Protein AF-A0A7N6C137-F1 (afdb_monomer_lite)

Secondary structure (DSSP, 8-state):
--HHHHHHHTS---HHHHHHHHT--HHHHHHHHHHHHHHS--SPPPPPPPPPSS-HHHHHHHHHHHHTT--TTS-GGGSSSPPPHHHHHHHHHHTT-PPPPPPPPPP--TTTHHHHHHHHHTTS-SS-------------------------

Foldseek 3Di:
DCVLVCCCPVVVDDPVCVCVVVVDDPVVSVVQVVCCVVVVDSDDDDDDDDDDPDDPVNLVVLQVCVVVVNPLPPPQVPDPDRDDPVRSQVSCVVVVNDDDDPDPDPDDDVVCPVVVVCVVVVPPPDDDDDDDDDDDDDDDDDDDDDDDDDDD

Sequence (152 aa):
MSEIKLLYQAKRLSQHQIMAGLNVSKWELHGTLNRIVETGSVLFEARSCRLKMTTASDDKYVGLCSLREEQLHHRYRKHNSPISKSTARVKLSSSGLRGRVPASKPLLRKENKCQWAQKRLGSQSSSSSHPKNNSPPGLPTSDSSEFFVLLF

pLDDT: mean 71.25, std 19.79, range [28.34, 94.38]

Radius of gyration: 31.14 Å; chains: 1; bounding box: 61×45×74 Å

Structure (mmCIF, N/CA/C/O backbone):
data_AF-A0A7N6C137-F1
#
_entry.id   AF-A0A7N6C137-F1
#
loop_
_atom_site.group_PDB
_atom_site.id
_atom_site.type_symbol
_atom_site.label_atom_id
_atom_site.label_alt_id
_atom_site.label_comp_id
_atom_site.label_asym_id
_atom_site.label_entity_id
_atom_site.label_seq_id
_atom_site.pdbx_PDB_ins_code
_atom_site.Cartn_x
_atom_site.Cartn_y
_atom_site.Cartn_z
_atom_site.occupancy
_atom_site.B_iso_or_equiv
_atom_site.auth_seq_id
_atom_site.auth_comp_id
_atom_site.auth_asym_id
_atom_site.auth_atom_id
_atom_site.pdbx_PDB_model_num
ATOM 1 N N . MET A 1 1 ? -15.056 -0.077 9.394 1.00 58.53 1 MET A N 1
ATOM 2 C CA . MET A 1 1 ? -14.868 0.090 10.855 1.00 58.53 1 MET A CA 1
ATOM 3 C C . MET A 1 1 ? -15.664 1.273 11.438 1.00 58.53 1 MET A C 1
ATOM 5 O O . MET A 1 1 ? -15.369 1.695 12.542 1.00 58.53 1 MET A O 1
ATOM 9 N N . SER A 1 2 ? -16.713 1.785 10.773 1.00 69.88 2 SER A N 1
ATOM 10 C CA . SER A 1 2 ? -17.539 2.908 11.277 1.00 69.88 2 SER A CA 1
ATOM 11 C C . SER A 1 2 ? -18.697 2.483 12.198 1.00 69.88 2 SER A C 1
ATOM 13 O O . SER A 1 2 ? -19.403 3.330 12.741 1.00 69.88 2 SER A O 1
ATOM 15 N N . GLU A 1 3 ? -18.897 1.178 12.389 1.00 83.62 3 GLU A N 1
ATOM 16 C CA . GLU A 1 3 ? -20.075 0.620 13.064 1.00 83.62 3 GLU A CA 1
ATOM 17 C C . GLU A 1 3 ? -20.032 0.755 14.587 1.00 83.62 3 GLU A C 1
ATOM 19 O O . GLU A 1 3 ? -21.063 1.046 15.183 1.00 83.62 3 GLU A O 1
ATOM 24 N N . ILE A 1 4 ? -18.860 0.642 15.225 1.00 86.69 4 ILE A N 1
ATOM 25 C CA . ILE A 1 4 ? -18.735 0.782 16.690 1.00 86.69 4 ILE A CA 1
ATOM 26 C C . ILE A 1 4 ? -19.196 2.176 17.143 1.00 86.69 4 ILE A C 1
ATOM 28 O O . ILE A 1 4 ? -19.969 2.297 18.094 1.00 86.69 4 ILE A O 1
ATOM 32 N N . LYS A 1 5 ? -18.790 3.234 16.421 1.00 84.88 5 LYS A N 1
ATOM 33 C CA . LYS A 1 5 ? -19.214 4.616 16.706 1.00 84.88 5 LYS A CA 1
ATOM 34 C C . LYS A 1 5 ? -20.728 4.775 16.560 1.00 84.88 5 LYS A C 1
ATOM 36 O O . LYS A 1 5 ? -21.367 5.360 17.432 1.00 84.88 5 LYS A O 1
ATOM 41 N N . LEU A 1 6 ? -21.295 4.230 15.482 1.00 86.19 6 LEU A N 1
ATOM 42 C CA . LEU A 1 6 ? -22.731 4.275 15.209 1.00 86.19 6 LEU A CA 1
ATOM 43 C C . LEU A 1 6 ? -23.532 3.544 16.300 1.00 86.19 6 LEU A C 1
ATOM 45 O O . LEU A 1 6 ? -24.506 4.081 16.823 1.00 86.19 6 LEU A O 1
ATOM 49 N N . LEU A 1 7 ? -23.115 2.334 16.671 1.00 85.25 7 LEU A N 1
ATOM 50 C CA . LEU A 1 7 ? -23.808 1.512 17.663 1.00 85.25 7 LEU A CA 1
ATOM 51 C C . LEU A 1 7 ? -23.781 2.155 19.056 1.00 85.25 7 LEU A C 1
ATOM 53 O O . LEU A 1 7 ? -24.786 2.125 19.765 1.00 85.25 7 LEU A O 1
ATOM 57 N N . TYR A 1 8 ? -22.662 2.786 19.416 1.00 85.12 8 TYR A N 1
ATOM 58 C CA . TYR A 1 8 ? -22.499 3.435 20.713 1.00 85.12 8 TYR A CA 1
ATOM 59 C C . TYR A 1 8 ? -23.228 4.786 20.802 1.00 85.12 8 TYR A C 1
ATOM 61 O O . TYR A 1 8 ? -23.947 5.041 21.765 1.00 85.12 8 TYR A O 1
ATOM 69 N N . GLN A 1 9 ? -23.083 5.655 19.795 1.00 83.75 9 GLN A N 1
ATOM 70 C CA . GLN A 1 9 ? -23.628 7.019 19.844 1.00 83.75 9 GLN A CA 1
ATOM 71 C C . GLN A 1 9 ? -25.071 7.117 19.336 1.00 83.75 9 GLN A C 1
ATOM 73 O O . GLN A 1 9 ? -25.885 7.795 19.962 1.00 83.75 9 GLN A O 1
ATOM 78 N N . ALA A 1 10 ? -25.400 6.448 18.225 1.00 84.19 10 ALA A N 1
ATOM 79 C CA . ALA A 1 10 ? -26.719 6.556 17.598 1.00 84.19 10 ALA A CA 1
ATOM 80 C C . ALA A 1 10 ? -27.711 5.538 18.167 1.00 84.19 10 ALA A C 1
ATOM 82 O O . ALA A 1 10 ? -28.839 5.890 18.493 1.00 84.19 10 ALA A O 1
ATOM 83 N N . LYS A 1 11 ? -27.285 4.280 18.325 1.00 85.94 11 LYS A N 1
ATOM 84 C CA . LYS A 1 11 ? -28.155 3.203 18.828 1.00 85.94 11 LYS A CA 1
ATOM 85 C C . LYS A 1 11 ? -28.123 3.045 20.352 1.00 85.94 11 LYS A C 1
ATOM 87 O O . LYS A 1 11 ? -28.891 2.246 20.873 1.00 85.94 11 LYS A O 1
ATOM 92 N N . ARG A 1 12 ? -27.263 3.803 21.053 1.00 87.25 12 ARG A N 1
ATOM 93 C CA . ARG A 1 12 ? -27.127 3.815 22.526 1.00 87.25 12 ARG A CA 1
ATOM 94 C C . ARG A 1 12 ? -26.991 2.411 23.136 1.00 87.25 12 ARG A C 1
ATOM 96 O O . ARG A 1 12 ? -27.430 2.171 24.257 1.00 87.25 12 ARG A O 1
ATOM 103 N N . LEU A 1 13 ? -26.380 1.484 22.397 1.00 89.38 13 LEU A N 1
ATOM 104 C CA . LEU A 1 13 ? -26.184 0.109 22.847 1.00 89.38 13 LEU A CA 1
ATOM 105 C C . LEU A 1 13 ? -25.098 0.045 23.920 1.00 89.38 13 LEU A C 1
ATOM 107 O O . LEU A 1 13 ? -24.123 0.802 23.890 1.00 89.38 13 LEU A O 1
ATOM 111 N N . SER A 1 14 ? -25.246 -0.895 24.854 1.00 91.31 14 SER A N 1
ATOM 112 C CA . SER A 1 14 ? -24.229 -1.115 25.880 1.00 91.31 14 SER A CA 1
ATOM 113 C C . SER A 1 14 ? -22.959 -1.713 25.270 1.00 91.31 14 SER A C 1
ATOM 115 O O . SER A 1 14 ? -23.004 -2.420 24.262 1.00 91.31 14 SER A O 1
ATOM 117 N N . GLN A 1 15 ? -21.808 -1.485 25.907 1.00 90.50 15 GLN A N 1
ATOM 118 C CA . GLN A 1 15 ? -20.535 -2.047 25.437 1.00 90.50 15 GLN A CA 1
ATOM 119 C C . GLN A 1 15 ? -20.601 -3.577 25.301 1.00 90.50 15 GLN A C 1
ATOM 121 O O . GLN A 1 15 ? -20.082 -4.125 24.335 1.00 90.50 15 GLN A O 1
ATOM 126 N N . HIS A 1 16 ? -21.304 -4.259 26.211 1.00 91.38 16 HIS A N 1
ATOM 127 C CA . HIS A 1 16 ? -21.524 -5.706 26.148 1.00 91.38 16 HIS A CA 1
ATOM 128 C C . HIS A 1 16 ? -22.321 -6.139 24.915 1.00 91.38 16 HIS A C 1
ATOM 130 O O . HIS A 1 16 ? -21.931 -7.094 24.248 1.00 91.38 16 HIS A O 1
ATOM 136 N N . GLN A 1 17 ? -23.392 -5.419 24.575 1.00 93.12 17 GLN A N 1
ATOM 137 C CA . GLN A 1 17 ? -24.189 -5.703 23.379 1.00 93.12 17 GLN A CA 1
ATOM 138 C C . GLN A 1 17 ? -23.390 -5.472 22.097 1.00 93.12 17 GLN A C 1
ATOM 140 O O . GLN A 1 17 ? -23.513 -6.242 21.150 1.00 93.12 17 GLN A O 1
ATOM 145 N N . ILE A 1 18 ? -22.546 -4.439 22.069 1.00 91.81 18 ILE A N 1
ATOM 146 C CA . ILE A 1 18 ? -21.690 -4.151 20.915 1.00 91.81 18 ILE A CA 1
ATOM 147 C C . ILE A 1 18 ? -20.619 -5.234 20.761 1.00 91.81 18 ILE A C 1
ATOM 149 O O . ILE A 1 18 ? -20.428 -5.731 19.656 1.00 91.81 18 ILE A O 1
ATOM 153 N N . MET A 1 19 ? -19.961 -5.637 21.854 1.00 94.12 19 MET A N 1
ATOM 154 C CA . MET A 1 19 ? -18.976 -6.725 21.834 1.00 94.12 19 MET A CA 1
ATOM 155 C C . MET A 1 19 ? -19.589 -8.028 21.321 1.00 94.12 19 MET A C 1
ATOM 157 O O . MET A 1 19 ? -19.008 -8.658 20.445 1.00 94.12 19 MET A O 1
ATOM 161 N N . ALA A 1 20 ? -20.772 -8.399 21.819 1.00 92.81 20 ALA A N 1
ATOM 162 C CA . ALA A 1 20 ? -21.472 -9.607 21.388 1.00 92.81 20 ALA A CA 1
ATOM 163 C C . ALA A 1 20 ? -21.985 -9.511 19.940 1.00 92.81 20 ALA A C 1
ATOM 165 O O . ALA A 1 20 ? -21.921 -10.484 19.200 1.00 92.81 20 ALA A O 1
ATOM 166 N N . GLY A 1 21 ? -22.478 -8.343 19.518 1.00 92.12 21 GLY A N 1
ATOM 167 C CA . GLY A 1 21 ? -23.024 -8.148 18.173 1.00 92.12 21 GLY A CA 1
ATOM 168 C C . GLY A 1 21 ? -21.960 -8.073 17.076 1.00 92.12 21 GLY A C 1
ATOM 169 O O . GLY A 1 21 ? -22.216 -8.488 15.951 1.00 92.12 21 GLY A O 1
ATOM 170 N N . LEU A 1 22 ? -20.774 -7.549 17.395 1.00 90.56 22 LEU A N 1
ATOM 171 C CA . LEU A 1 22 ? -19.662 -7.393 16.452 1.00 90.56 22 LEU A CA 1
ATOM 172 C C . LEU A 1 22 ? -18.529 -8.414 16.661 1.00 90.56 22 LEU A C 1
ATOM 174 O O . LEU A 1 22 ? -17.548 -8.374 15.923 1.00 90.56 22 LEU A O 1
ATOM 178 N N . ASN A 1 23 ? -18.640 -9.307 17.652 1.00 94.38 23 ASN A N 1
ATOM 179 C CA . ASN A 1 23 ? -17.604 -10.274 18.042 1.00 94.38 23 ASN A CA 1
ATOM 180 C C . ASN A 1 23 ? -16.207 -9.646 18.216 1.00 94.38 23 ASN A C 1
ATOM 182 O O . ASN A 1 23 ? -15.194 -10.216 17.813 1.00 94.38 23 ASN A O 1
ATOM 186 N N . VAL A 1 24 ? -16.150 -8.460 18.825 1.00 92.12 24 VAL A N 1
ATOM 187 C CA . VAL A 1 24 ? -14.901 -7.735 19.110 1.00 92.12 24 VAL A CA 1
ATOM 188 C C . VAL A 1 24 ? -14.534 -7.833 20.579 1.00 92.12 24 VAL A C 1
ATOM 190 O O . VAL A 1 24 ? -15.387 -7.859 21.468 1.00 92.12 24 VAL A O 1
ATOM 193 N N . SER A 1 25 ? -13.229 -7.849 20.839 1.00 94.38 25 SER A N 1
ATOM 194 C CA . SER A 1 25 ? -12.709 -7.877 22.201 1.00 94.38 25 SER A CA 1
ATOM 195 C C . SER A 1 25 ? -12.989 -6.565 22.946 1.00 94.38 25 SER A C 1
ATOM 197 O O . SER A 1 25 ? -13.069 -5.484 22.354 1.00 94.38 25 SER A O 1
ATOM 199 N N . LYS A 1 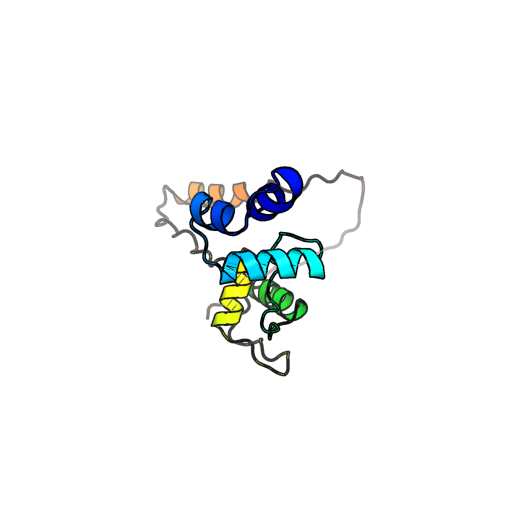26 ? -13.053 -6.641 24.281 1.00 93.38 26 LYS A N 1
ATOM 200 C CA . LYS A 1 26 ? -13.190 -5.462 25.152 1.00 93.38 26 LYS A CA 1
ATOM 201 C C . LYS A 1 26 ? -12.103 -4.416 24.892 1.00 93.38 26 LYS A C 1
ATOM 203 O O . LYS A 1 26 ? -12.400 -3.225 24.848 1.00 93.38 26 LYS A O 1
ATOM 208 N N . TRP A 1 27 ? -10.859 -4.859 24.709 1.00 93.81 27 TRP A N 1
ATOM 209 C CA . TRP A 1 27 ? -9.712 -3.982 24.460 1.00 93.81 27 TRP A CA 1
ATOM 210 C C . TRP A 1 27 ? -9.826 -3.233 23.136 1.00 93.81 27 TRP A C 1
ATOM 212 O O . TRP A 1 27 ? -9.542 -2.040 23.081 1.00 93.81 27 TRP A O 1
ATOM 222 N N . GLU A 1 28 ? -10.281 -3.909 22.086 1.00 91.12 28 GLU A N 1
ATOM 223 C CA . GLU A 1 28 ? -10.467 -3.306 20.769 1.00 91.12 28 GLU A CA 1
ATOM 224 C C . GLU A 1 28 ? -11.599 -2.274 20.769 1.00 91.12 28 GLU A C 1
ATOM 226 O O . GLU A 1 28 ? -11.426 -1.167 20.251 1.00 91.12 28 GLU A O 1
ATOM 231 N N . LEU A 1 29 ? -12.723 -2.588 21.423 1.00 92.06 29 LEU A N 1
ATOM 232 C CA . LEU A 1 29 ? -13.825 -1.644 21.602 1.00 92.06 29 LEU A CA 1
ATOM 233 C C . LEU A 1 29 ? -13.377 -0.412 22.399 1.00 92.06 29 LEU A C 1
ATOM 235 O O . LEU A 1 29 ? -13.592 0.717 21.959 1.00 92.06 29 LEU A O 1
ATOM 239 N N . HIS A 1 30 ? -12.711 -0.620 23.536 1.00 92.00 30 HIS A N 1
ATOM 240 C CA . HIS A 1 30 ? -12.225 0.464 24.387 1.00 92.00 30 HIS A CA 1
ATOM 241 C C . HIS A 1 30 ? -11.182 1.336 23.674 1.00 92.00 30 HIS A C 1
ATOM 243 O O . HIS A 1 30 ? -11.298 2.558 23.668 1.00 92.00 30 HIS A O 1
ATOM 249 N N . GLY A 1 31 ? -10.199 0.724 23.005 1.00 91.00 31 GLY A N 1
ATOM 250 C CA . GLY A 1 31 ? -9.183 1.447 22.239 1.00 91.00 31 GLY A CA 1
ATOM 251 C C . GLY A 1 31 ? -9.779 2.254 21.085 1.00 91.00 31 GLY A C 1
ATOM 252 O O . GLY A 1 31 ? -9.364 3.384 20.840 1.00 91.00 31 GLY A O 1
ATOM 253 N N . THR A 1 32 ? -10.797 1.715 20.409 1.00 90.19 32 THR A N 1
ATOM 254 C CA . THR A 1 32 ? -11.496 2.429 19.331 1.00 90.19 32 THR A CA 1
ATOM 255 C C . THR A 1 32 ? -12.292 3.616 19.868 1.00 90.19 32 THR A C 1
ATOM 257 O O . THR A 1 32 ? -12.219 4.698 19.290 1.00 90.19 32 THR A O 1
ATOM 260 N N . LEU A 1 33 ? -13.024 3.448 20.975 1.00 90.31 33 LEU A N 1
ATOM 261 C CA . LEU A 1 33 ? -13.773 4.541 21.603 1.00 90.31 33 LEU A CA 1
ATOM 262 C C . LEU A 1 33 ? -12.843 5.653 22.094 1.00 90.31 33 LEU A C 1
ATOM 264 O O . LEU A 1 33 ? -13.090 6.814 21.772 1.00 90.31 33 LEU A O 1
ATOM 268 N N . ASN A 1 34 ? -11.755 5.307 22.785 1.00 91.06 34 ASN A N 1
ATOM 269 C CA . ASN A 1 34 ? -10.765 6.283 23.243 1.00 91.06 34 ASN A CA 1
ATOM 270 C C . ASN A 1 34 ? -10.162 7.054 22.070 1.00 91.06 34 ASN A C 1
ATOM 272 O O . ASN A 1 34 ? -10.157 8.281 22.085 1.00 91.06 34 ASN A O 1
ATOM 276 N N . ARG A 1 35 ? -9.771 6.361 20.994 1.00 88.31 35 ARG A N 1
ATOM 277 C CA . ARG A 1 35 ? -9.233 7.026 19.802 1.00 88.31 35 ARG A CA 1
ATOM 278 C C . ARG A 1 35 ? -10.241 7.966 19.141 1.00 88.31 35 ARG A C 1
ATOM 280 O O . ARG A 1 35 ? -9.869 9.032 18.665 1.00 88.31 35 ARG A O 1
ATOM 287 N N . ILE A 1 36 ? -11.522 7.594 19.104 1.00 89.25 36 ILE A N 1
ATOM 288 C CA . ILE A 1 36 ? -12.576 8.470 18.571 1.00 89.25 36 ILE A CA 1
ATOM 289 C C . ILE A 1 36 ? -12.732 9.720 19.438 1.00 89.25 36 ILE A C 1
ATOM 291 O O . ILE A 1 36 ? -12.975 10.790 18.890 1.00 89.25 36 ILE A O 1
ATOM 295 N N . VAL A 1 37 ? -12.611 9.600 20.760 1.00 89.94 37 VAL A N 1
ATOM 296 C CA . VAL A 1 37 ? -12.659 10.751 21.673 1.00 89.94 37 VAL A CA 1
ATOM 297 C C . VAL A 1 37 ? -11.435 11.650 21.481 1.00 89.94 37 VAL A C 1
ATOM 299 O O . VAL A 1 37 ? -11.589 12.862 21.404 1.00 89.94 37 VAL A O 1
ATOM 302 N N . GLU A 1 38 ? -10.244 11.067 21.346 1.00 90.25 38 GLU A N 1
ATOM 303 C CA . GLU A 1 38 ? -8.979 11.799 21.207 1.00 90.25 38 GLU A CA 1
ATOM 304 C C . GLU A 1 38 ? -8.823 12.479 19.839 1.00 90.25 38 GLU A C 1
ATOM 306 O O . GLU A 1 38 ? -8.483 13.654 19.756 1.00 90.25 38 GLU A O 1
ATOM 311 N N . THR A 1 39 ? -9.051 11.744 18.748 1.00 87.62 39 THR A N 1
ATOM 312 C CA . THR A 1 39 ? -8.774 12.203 17.374 1.00 87.62 39 THR A CA 1
ATOM 313 C C . THR A 1 39 ? -10.042 12.626 16.624 1.00 87.62 39 THR A C 1
ATOM 315 O O . THR A 1 39 ? -9.963 13.185 15.534 1.00 87.62 39 THR A O 1
ATOM 318 N N . GLY A 1 40 ? -11.239 12.297 17.122 1.00 84.62 40 GLY A N 1
ATOM 319 C CA . GLY A 1 40 ? -12.513 12.511 16.413 1.00 84.62 40 GLY A CA 1
ATOM 320 C C . GLY A 1 40 ? -12.759 11.554 15.234 1.00 84.62 40 GLY A C 1
ATOM 321 O O . GLY A 1 40 ? -13.891 11.434 14.746 1.00 84.62 40 GLY A O 1
ATOM 322 N N . SER A 1 41 ? -11.721 10.837 14.792 1.00 81.38 41 SER A N 1
ATOM 323 C CA . SER A 1 41 ? -11.714 10.000 13.593 1.00 81.38 41 SER A CA 1
ATOM 324 C C . SER A 1 41 ? -11.787 8.508 13.911 1.00 81.38 41 SER A C 1
ATOM 326 O O . SER A 1 41 ? -11.112 7.988 14.798 1.00 81.38 41 SER A O 1
ATOM 328 N N . VAL A 1 42 ? -12.588 7.796 13.116 1.00 82.12 42 VAL A N 1
ATOM 329 C CA . VAL A 1 42 ? -12.703 6.329 13.159 1.00 82.12 42 VAL A CA 1
ATOM 330 C C . VAL A 1 42 ? -11.672 5.654 12.245 1.00 82.12 42 VAL A C 1
ATOM 332 O O . VAL A 1 42 ? -11.449 4.446 12.323 1.00 82.12 42 VAL A O 1
ATOM 335 N N . LEU A 1 43 ? -11.012 6.418 11.373 1.00 81.44 43 LEU A N 1
ATOM 336 C CA . LEU A 1 43 ? -9.996 5.886 10.473 1.00 81.44 43 LEU A CA 1
ATOM 337 C C . LEU A 1 43 ? -8.695 5.654 11.230 1.00 81.44 43 LEU A C 1
ATOM 339 O O . LEU A 1 43 ? -8.352 6.399 12.149 1.00 81.44 43 LEU A O 1
ATOM 343 N N . PHE A 1 44 ? -8.014 4.562 10.895 1.00 78.56 44 PHE A N 1
ATOM 344 C CA . PHE A 1 44 ? -6.665 4.321 11.384 1.00 78.56 44 PHE A CA 1
ATOM 345 C C . PHE A 1 44 ? -5.730 5.182 10.550 1.00 78.56 44 PHE A C 1
ATOM 347 O O . PHE A 1 44 ? -5.720 5.070 9.323 1.00 78.56 44 PHE A O 1
ATOM 354 N N . GLU A 1 45 ? -4.972 6.048 11.209 1.00 79.19 45 GLU A N 1
ATOM 355 C CA . GLU A 1 45 ? -3.945 6.806 10.518 1.00 79.19 45 GLU A CA 1
ATOM 356 C C . GLU A 1 45 ? -2.818 5.865 10.084 1.00 79.19 45 GLU A C 1
ATOM 358 O O . GLU A 1 45 ? -2.516 4.862 10.747 1.00 79.19 45 GLU A O 1
ATOM 363 N N . ALA A 1 46 ? -2.214 6.168 8.936 1.00 82.81 46 ALA A N 1
ATOM 364 C CA . ALA A 1 46 ? -1.051 5.430 8.484 1.00 82.81 46 ALA A CA 1
ATOM 365 C C . ALA A 1 46 ? 0.049 5.564 9.543 1.00 82.81 46 ALA A C 1
ATOM 367 O O . ALA A 1 46 ? 0.437 6.667 9.924 1.00 82.81 46 ALA A O 1
ATOM 368 N N . ARG A 1 47 ? 0.556 4.430 10.032 1.00 84.62 47 ARG A N 1
ATOM 369 C CA . ARG A 1 47 ? 1.656 4.442 10.998 1.00 84.62 47 ARG A CA 1
ATOM 370 C C . ARG A 1 47 ? 2.874 5.107 10.365 1.00 84.62 47 ARG A C 1
ATOM 372 O O . ARG A 1 47 ? 3.217 4.807 9.217 1.00 84.62 47 ARG A O 1
ATOM 379 N N . SER A 1 48 ? 3.555 5.951 11.141 1.00 84.31 48 SER A N 1
ATOM 380 C CA . SER A 1 48 ? 4.863 6.469 10.751 1.00 84.31 48 SER A CA 1
ATOM 381 C C . SER A 1 48 ? 5.786 5.295 10.427 1.00 84.31 48 SER A C 1
ATOM 383 O O . SER A 1 48 ? 5.973 4.379 11.232 1.00 84.31 48 SER A O 1
ATOM 385 N N . CYS A 1 49 ? 6.299 5.287 9.202 1.00 84.31 49 CYS A N 1
ATOM 386 C CA . CYS A 1 49 ? 7.218 4.268 8.722 1.00 84.31 49 CYS A CA 1
ATOM 387 C C . CYS A 1 49 ? 8.654 4.781 8.815 1.00 84.31 49 CYS A C 1
ATOM 389 O O . CYS A 1 49 ? 8.910 5.984 8.863 1.00 84.31 49 CYS A O 1
ATOM 391 N N . ARG A 1 50 ? 9.615 3.855 8.773 1.00 87.06 50 ARG A N 1
ATOM 392 C CA . ARG A 1 50 ? 11.036 4.202 8.706 1.00 87.06 50 ARG A CA 1
ATOM 393 C C . ARG A 1 50 ? 11.307 5.123 7.511 1.00 87.06 50 ARG A C 1
ATOM 395 O O . ARG A 1 50 ? 10.866 4.839 6.395 1.00 87.06 50 ARG A O 1
ATOM 402 N N . LEU A 1 51 ? 12.072 6.191 7.750 1.00 81.50 51 LEU A N 1
ATOM 403 C CA . LEU A 1 51 ? 12.504 7.115 6.703 1.00 81.50 51 LEU A CA 1
ATOM 404 C C . LEU A 1 51 ? 13.227 6.364 5.578 1.00 81.50 51 LEU A C 1
ATOM 406 O O . LEU A 1 51 ? 14.030 5.456 5.816 1.00 81.50 51 LEU A O 1
ATOM 410 N N . LYS A 1 52 ? 12.941 6.758 4.335 1.00 81.69 52 LYS A N 1
ATOM 411 C CA . LYS A 1 52 ? 13.600 6.193 3.157 1.00 81.69 52 LYS A CA 1
ATOM 412 C C . LYS A 1 52 ? 15.054 6.661 3.130 1.00 81.69 52 LYS A C 1
ATOM 414 O O . LYS A 1 52 ? 15.320 7.851 3.226 1.00 81.69 52 LYS A O 1
ATOM 419 N N . MET A 1 53 ? 15.982 5.726 2.928 1.00 79.31 53 MET A N 1
ATOM 420 C CA . MET A 1 53 ? 17.407 6.046 2.744 1.00 79.31 53 MET A CA 1
ATOM 421 C C . MET A 1 53 ? 17.706 6.774 1.424 1.00 79.31 53 MET A C 1
ATOM 423 O O . MET A 1 53 ? 18.802 7.285 1.248 1.00 79.31 53 MET A O 1
ATOM 427 N N . THR A 1 54 ? 16.755 6.774 0.488 1.00 80.88 54 THR A N 1
ATOM 428 C CA . THR A 1 54 ? 16.878 7.382 -0.843 1.00 80.88 54 THR A CA 1
ATOM 429 C C . THR A 1 54 ? 15.982 8.603 -0.939 1.00 80.88 54 THR A C 1
ATOM 431 O O . THR A 1 54 ? 14.832 8.581 -0.488 1.00 80.88 54 THR A O 1
ATOM 434 N N . THR A 1 55 ? 16.509 9.655 -1.552 1.00 85.50 55 THR A N 1
ATOM 435 C CA . THR A 1 55 ? 15.788 10.891 -1.845 1.00 85.50 55 THR A CA 1
ATOM 436 C C . THR A 1 55 ? 15.046 10.799 -3.180 1.00 85.50 55 THR A C 1
ATOM 438 O O . THR A 1 55 ? 15.312 9.933 -4.013 1.00 85.50 55 THR A O 1
ATOM 441 N N . ALA A 1 56 ? 14.118 11.727 -3.426 1.00 85.94 56 ALA A N 1
ATOM 442 C CA . ALA A 1 56 ? 13.434 11.806 -4.717 1.00 85.94 56 ALA A CA 1
ATOM 443 C C . ALA A 1 56 ? 14.397 12.127 -5.880 1.00 85.94 56 ALA A C 1
ATOM 445 O O . ALA A 1 56 ? 14.151 11.718 -7.014 1.00 85.94 56 ALA A O 1
ATOM 446 N N . SER A 1 57 ? 15.495 12.847 -5.619 1.00 85.19 57 SER A N 1
ATOM 447 C CA . SER A 1 57 ? 16.557 13.087 -6.604 1.00 85.19 57 SER A CA 1
ATOM 448 C C . SER A 1 57 ? 17.314 11.810 -6.953 1.00 85.19 57 SER A C 1
ATOM 450 O O . SER A 1 57 ? 17.564 11.575 -8.135 1.00 85.19 57 SER A O 1
ATOM 452 N N . ASP A 1 58 ? 17.603 10.963 -5.962 1.00 84.38 58 ASP A N 1
ATOM 453 C CA . ASP A 1 58 ? 18.252 9.667 -6.188 1.00 84.38 58 ASP A CA 1
ATOM 454 C C . ASP A 1 58 ? 17.393 8.778 -7.089 1.00 84.38 58 ASP A C 1
ATOM 456 O O . ASP A 1 58 ? 17.886 8.185 -8.047 1.00 84.38 58 ASP A O 1
ATOM 460 N N . ASP A 1 59 ? 16.083 8.745 -6.835 1.00 86.12 59 ASP A N 1
ATOM 461 C CA . ASP A 1 59 ? 15.131 7.958 -7.621 1.00 86.12 59 ASP A CA 1
ATOM 462 C C . ASP A 1 59 ? 15.080 8.417 -9.085 1.00 86.12 59 ASP A C 1
ATOM 464 O O . ASP A 1 59 ? 15.093 7.593 -10.005 1.00 86.12 59 ASP A O 1
ATOM 468 N N . LYS A 1 60 ? 15.071 9.737 -9.316 1.00 87.31 60 LYS A N 1
ATOM 469 C CA . LYS A 1 60 ? 15.134 10.315 -10.667 1.00 87.31 60 LYS A CA 1
ATOM 470 C C . LYS A 1 60 ? 16.449 9.964 -11.354 1.00 87.31 60 LYS A C 1
ATOM 472 O O . LYS A 1 60 ? 16.440 9.594 -12.526 1.00 87.31 60 LYS A O 1
ATOM 477 N N . TYR A 1 61 ? 17.564 10.055 -10.634 1.00 83.88 61 TYR A N 1
ATOM 478 C CA . TYR A 1 61 ? 18.881 9.727 -11.166 1.00 83.88 61 TYR A CA 1
ATOM 479 C C . TYR A 1 61 ? 18.972 8.254 -11.587 1.00 83.88 61 TYR A C 1
ATOM 481 O O . TYR A 1 61 ? 19.375 7.968 -12.712 1.00 83.88 61 TYR A O 1
ATOM 489 N N . VAL A 1 62 ? 18.503 7.329 -10.741 1.00 83.38 62 VAL A N 1
ATOM 490 C CA . VAL A 1 62 ? 18.412 5.890 -11.052 1.00 83.38 62 VAL A CA 1
ATOM 491 C C . VAL A 1 62 ? 17.594 5.649 -12.327 1.00 83.38 62 VAL A C 1
ATOM 493 O O . VAL A 1 62 ? 18.025 4.896 -13.202 1.00 83.38 62 VAL A O 1
ATOM 496 N N . GLY A 1 63 ? 16.443 6.315 -12.466 1.00 85.31 63 GLY A N 1
ATOM 497 C CA . GLY A 1 63 ? 15.611 6.223 -13.669 1.00 85.31 63 GLY A CA 1
ATOM 498 C C . GLY A 1 63 ? 16.317 6.730 -14.930 1.00 85.31 63 GLY A C 1
ATOM 499 O O . GLY A 1 63 ? 16.313 6.049 -15.954 1.00 85.31 63 GLY A O 1
ATOM 500 N N . LEU A 1 64 ? 16.976 7.890 -14.853 1.00 84.12 64 LEU A N 1
ATOM 501 C CA . LEU A 1 64 ? 17.719 8.475 -15.975 1.00 84.12 64 LEU A CA 1
ATOM 502 C C . LEU A 1 64 ? 18.904 7.607 -16.407 1.00 84.12 64 LEU A C 1
ATOM 504 O O . LEU A 1 64 ? 19.094 7.405 -17.605 1.00 84.12 64 LEU A O 1
ATOM 508 N N . CYS A 1 65 ? 19.674 7.068 -15.458 1.00 80.19 65 CYS A N 1
ATOM 509 C CA . CYS A 1 65 ? 20.769 6.145 -15.759 1.00 80.19 65 CYS A CA 1
ATOM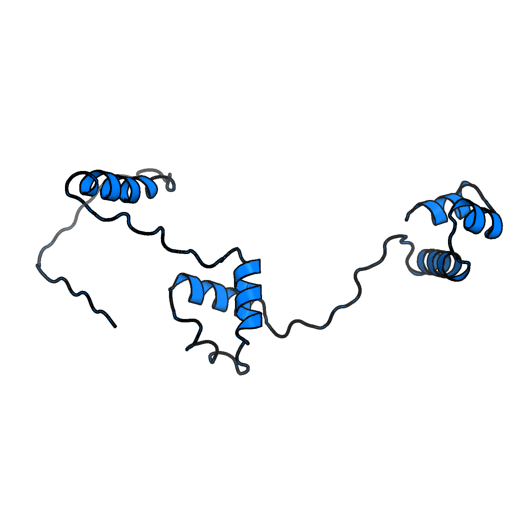 510 C C . CYS A 1 65 ? 20.262 4.897 -16.486 1.00 80.19 65 CYS A C 1
ATOM 512 O O . CYS A 1 65 ? 20.846 4.497 -17.488 1.00 80.19 65 CYS A O 1
ATOM 514 N N . SER A 1 66 ? 19.138 4.327 -16.038 1.00 78.69 66 SER A N 1
ATOM 515 C CA . SER A 1 66 ? 18.543 3.159 -16.694 1.00 78.69 66 SER A CA 1
ATOM 516 C C . SER A 1 66 ? 18.060 3.444 -18.117 1.00 78.69 66 SER A C 1
ATOM 518 O O . SER A 1 66 ? 18.113 2.543 -18.947 1.00 78.69 66 SER A O 1
ATOM 520 N N . LEU A 1 67 ? 17.567 4.652 -18.404 1.00 80.25 67 LEU A N 1
ATOM 521 C CA . LEU A 1 67 ? 17.116 5.034 -19.749 1.00 80.25 67 LEU A CA 1
ATOM 522 C C . LEU A 1 67 ? 18.273 5.291 -20.715 1.00 80.25 67 LEU A C 1
ATOM 524 O O . LEU A 1 67 ? 18.122 5.082 -21.912 1.00 80.25 67 LEU A O 1
ATOM 528 N N . ARG A 1 68 ? 19.421 5.740 -20.202 1.00 79.06 68 ARG A N 1
ATOM 529 C CA . ARG A 1 68 ? 20.631 5.998 -20.996 1.00 79.06 68 ARG A CA 1
ATOM 530 C C . ARG A 1 68 ? 21.459 4.740 -21.265 1.00 79.06 68 ARG A C 1
ATOM 532 O O . ARG A 1 68 ? 22.571 4.862 -21.759 1.00 79.06 68 ARG A O 1
ATOM 539 N N . GLU A 1 69 ? 20.944 3.566 -20.889 1.00 67.69 69 GLU A N 1
ATOM 540 C CA . GLU A 1 69 ? 21.654 2.279 -20.947 1.00 67.69 69 GLU A CA 1
ATOM 541 C C . GLU A 1 69 ? 23.012 2.300 -20.218 1.00 67.69 69 GLU A C 1
ATOM 543 O O . GLU A 1 69 ? 23.845 1.411 -20.393 1.00 67.69 69 GLU A O 1
ATOM 548 N N . GLU A 1 70 ? 23.235 3.283 -19.338 1.00 62.12 70 GLU A N 1
ATOM 549 C CA . GLU A 1 70 ? 24.422 3.305 -18.501 1.00 62.12 70 GLU A CA 1
ATOM 550 C C . GLU A 1 70 ? 24.299 2.131 -17.533 1.00 62.12 70 GLU A C 1
ATOM 552 O O . GLU A 1 70 ? 23.346 2.054 -16.749 1.00 62.12 70 GLU A O 1
ATOM 557 N N . GLN A 1 71 ? 25.254 1.195 -17.591 1.00 59.59 71 GLN A N 1
ATOM 558 C CA . GLN A 1 71 ? 25.285 0.095 -16.640 1.00 59.59 71 GLN A CA 1
ATOM 559 C C . GLN A 1 71 ? 25.204 0.681 -15.231 1.00 59.59 71 GLN A C 1
ATOM 561 O O . GLN A 1 71 ? 26.110 1.375 -14.759 1.00 59.59 71 GLN A O 1
ATOM 566 N N . LEU A 1 72 ? 24.118 0.335 -14.535 1.00 58.59 72 LEU A N 1
ATOM 567 C CA . LEU A 1 72 ? 23.831 0.742 -13.158 1.00 58.59 72 LEU A CA 1
ATOM 568 C C . LEU A 1 72 ? 24.986 0.394 -12.198 1.00 58.59 72 LEU A C 1
ATOM 570 O O . LEU A 1 72 ? 25.028 0.830 -11.057 1.00 58.59 72 LEU A O 1
ATOM 574 N N . HIS A 1 73 ? 25.934 -0.423 -12.647 1.00 53.66 73 HIS A N 1
ATOM 575 C CA . HIS A 1 73 ? 27.052 -0.931 -11.879 1.00 53.66 73 HIS A CA 1
ATOM 576 C C . HIS A 1 73 ? 28.133 0.124 -11.596 1.00 53.66 73 HIS A C 1
ATOM 578 O O . HIS A 1 73 ? 28.828 -0.023 -10.593 1.00 53.66 73 HIS A O 1
ATOM 584 N N . HIS A 1 74 ? 28.266 1.187 -12.406 1.00 50.88 74 HIS A N 1
ATOM 585 C CA . HIS A 1 74 ? 29.448 2.061 -12.325 1.00 50.88 74 HIS A CA 1
ATOM 586 C C . HIS A 1 74 ? 29.245 3.452 -11.696 1.00 50.88 74 HIS A C 1
ATOM 588 O O . HIS A 1 74 ? 30.235 4.059 -11.287 1.00 50.88 74 HIS A O 1
ATOM 594 N N . ARG A 1 75 ? 28.012 3.973 -11.569 1.00 53.69 75 ARG A N 1
ATOM 595 C CA . ARG A 1 75 ? 27.788 5.415 -11.289 1.00 53.69 75 ARG A CA 1
ATOM 596 C C . ARG A 1 75 ? 26.900 5.800 -10.105 1.00 53.69 75 ARG A C 1
ATOM 598 O O . ARG A 1 75 ? 26.651 6.983 -9.907 1.00 53.69 75 ARG A O 1
ATOM 605 N N . TYR A 1 76 ? 26.520 4.885 -9.216 1.00 57.12 76 TYR A N 1
ATOM 606 C CA . TYR A 1 76 ? 25.836 5.301 -7.974 1.00 57.12 76 TYR A CA 1
ATOM 607 C C . TYR A 1 76 ? 26.756 5.941 -6.924 1.00 57.12 76 TYR A C 1
ATOM 609 O O . TYR A 1 76 ? 26.320 6.216 -5.814 1.00 57.12 76 TYR A O 1
ATOM 617 N N . ARG A 1 77 ? 28.021 6.208 -7.270 1.00 53.72 77 ARG A N 1
ATOM 618 C CA . ARG A 1 77 ? 28.997 6.882 -6.403 1.00 53.72 77 ARG A CA 1
ATOM 619 C C . ARG A 1 77 ? 28.841 8.405 -6.344 1.00 53.72 77 ARG A C 1
ATOM 621 O O . ARG A 1 77 ? 29.622 9.050 -5.659 1.00 53.72 77 ARG A O 1
ATOM 628 N N . LYS A 1 78 ? 27.877 8.998 -7.063 1.00 51.34 78 LYS A N 1
ATOM 629 C CA . LYS A 1 78 ? 27.703 10.462 -7.076 1.00 51.34 78 LYS A CA 1
ATOM 630 C C . LYS A 1 78 ? 27.176 11.020 -5.741 1.00 51.34 78 LYS A C 1
ATOM 632 O O . LYS A 1 78 ? 27.314 12.211 -5.496 1.00 51.34 78 LYS A O 1
ATOM 637 N N . HIS A 1 79 ? 26.627 10.165 -4.877 1.00 54.28 79 HIS A N 1
ATOM 638 C CA . HIS A 1 79 ? 26.253 10.502 -3.506 1.00 54.28 79 HIS A CA 1
ATOM 639 C C . HIS A 1 79 ? 27.092 9.692 -2.512 1.00 54.28 79 HIS A C 1
ATOM 641 O O . HIS A 1 79 ? 27.458 8.550 -2.787 1.00 54.28 79 HIS A O 1
ATOM 647 N N . ASN A 1 80 ? 27.373 10.286 -1.347 1.00 57.00 80 ASN A N 1
ATOM 648 C CA . ASN A 1 80 ? 28.204 9.733 -0.264 1.00 57.00 80 ASN A CA 1
ATOM 649 C C . ASN A 1 80 ? 27.745 8.358 0.271 1.00 57.00 80 ASN A C 1
ATOM 651 O O . ASN A 1 80 ? 28.423 7.771 1.111 1.00 57.00 80 ASN A O 1
ATOM 655 N N . SER A 1 81 ? 26.618 7.825 -0.206 1.00 62.38 81 SER A N 1
ATOM 656 C CA . SER A 1 81 ? 26.160 6.468 0.061 1.00 62.38 81 SER A CA 1
ATOM 657 C C . SER A 1 81 ? 25.819 5.739 -1.251 1.00 62.38 81 SER A C 1
ATOM 659 O O . SER A 1 81 ? 24.953 6.176 -2.012 1.00 62.38 81 SER A O 1
ATOM 661 N N . PRO A 1 82 ? 26.472 4.602 -1.548 1.00 71.06 82 PRO A N 1
ATOM 662 C CA . PRO A 1 82 ? 26.105 3.797 -2.701 1.00 71.06 82 PRO A CA 1
ATOM 663 C C . PRO A 1 82 ? 24.715 3.178 -2.494 1.00 71.06 82 PRO A C 1
ATOM 665 O O . PRO A 1 82 ? 24.459 2.494 -1.501 1.00 71.06 82 PRO A O 1
ATOM 668 N N . ILE A 1 83 ? 23.814 3.381 -3.458 1.00 77.56 83 ILE A N 1
ATOM 669 C CA . ILE A 1 83 ? 22.499 2.727 -3.473 1.00 77.56 83 ILE A CA 1
ATOM 670 C C . ILE A 1 83 ? 22.698 1.232 -3.744 1.00 77.56 83 ILE A C 1
ATOM 672 O O . ILE A 1 83 ? 23.370 0.838 -4.700 1.00 77.56 83 ILE A O 1
ATOM 676 N N . SER A 1 84 ? 22.093 0.376 -2.917 1.00 81.06 84 SER A N 1
ATOM 677 C CA . SER A 1 84 ? 22.174 -1.071 -3.117 1.00 81.06 84 SER A CA 1
ATOM 678 C C . SER A 1 84 ? 21.424 -1.517 -4.380 1.00 81.06 84 SER A C 1
ATOM 680 O O . SER A 1 84 ? 20.410 -0.934 -4.772 1.00 81.06 84 SER A O 1
ATOM 682 N N . LYS A 1 85 ? 21.876 -2.617 -4.999 1.00 79.69 85 LYS A N 1
ATOM 683 C CA . LYS A 1 85 ? 21.243 -3.190 -6.205 1.00 79.69 85 LYS A CA 1
ATOM 684 C C . LYS A 1 85 ? 19.755 -3.499 -6.003 1.00 79.69 85 LYS A C 1
ATOM 686 O O . LYS A 1 85 ? 18.956 -3.278 -6.910 1.00 79.69 85 LYS A O 1
ATOM 691 N N . SER A 1 86 ? 19.381 -4.009 -4.827 1.00 84.75 86 SER A N 1
ATOM 692 C CA . SER A 1 86 ? 17.984 -4.299 -4.484 1.00 84.75 86 SER A CA 1
ATOM 693 C C . SER A 1 86 ? 17.146 -3.024 -4.450 1.00 84.75 86 SER A C 1
ATOM 695 O O . SER A 1 86 ? 16.082 -2.982 -5.065 1.00 84.75 86 SER A O 1
ATOM 697 N N . THR A 1 87 ? 17.660 -1.962 -3.827 1.00 85.50 87 THR A N 1
ATOM 698 C CA . THR A 1 87 ? 16.993 -0.656 -3.779 1.00 85.50 87 THR A CA 1
ATOM 699 C C . THR A 1 87 ? 16.803 -0.088 -5.182 1.00 85.50 87 THR A C 1
ATOM 701 O O . THR A 1 87 ? 15.685 0.278 -5.535 1.00 85.50 87 THR A O 1
ATOM 704 N N . ALA A 1 88 ? 17.841 -0.101 -6.025 1.00 83.12 88 ALA A N 1
ATOM 705 C CA . ALA A 1 88 ? 17.741 0.365 -7.409 1.00 83.12 88 ALA A CA 1
ATOM 706 C C . ALA A 1 88 ? 16.671 -0.402 -8.213 1.00 83.12 88 ALA A C 1
ATOM 708 O O . ALA A 1 88 ? 15.853 0.214 -8.888 1.00 83.12 88 ALA A O 1
ATOM 709 N N . ARG A 1 89 ? 16.603 -1.737 -8.092 1.00 85.25 89 ARG A N 1
ATOM 710 C CA . ARG A 1 89 ? 15.566 -2.552 -8.762 1.00 85.25 89 ARG A CA 1
ATOM 711 C C . ARG A 1 89 ? 14.152 -2.209 -8.305 1.00 85.25 89 ARG A C 1
ATOM 713 O O . ARG A 1 89 ? 13.253 -2.133 -9.142 1.00 85.25 89 ARG A O 1
ATOM 720 N N . VAL A 1 90 ? 13.953 -2.012 -7.000 1.00 87.81 90 VAL A N 1
ATOM 721 C CA . VAL A 1 90 ? 12.654 -1.596 -6.450 1.00 87.81 90 VAL A CA 1
ATOM 722 C C . VAL A 1 90 ? 12.254 -0.249 -7.044 1.00 87.81 90 VAL A C 1
ATOM 724 O O . VAL A 1 90 ? 11.143 -0.128 -7.549 1.00 87.81 90 VAL A O 1
ATOM 727 N N . LYS A 1 91 ? 13.167 0.730 -7.077 1.00 87.25 91 LYS A N 1
ATOM 728 C CA . LYS A 1 91 ? 12.889 2.063 -7.632 1.00 87.25 91 LYS A CA 1
ATOM 729 C C . LYS A 1 91 ? 12.569 2.036 -9.119 1.00 87.25 91 LYS A C 1
ATOM 731 O O . LYS A 1 91 ? 11.582 2.643 -9.518 1.00 87.25 91 LYS A O 1
ATOM 736 N N . LEU A 1 92 ? 13.334 1.287 -9.911 1.00 86.75 92 LEU A N 1
ATOM 737 C CA . LEU A 1 92 ? 13.049 1.095 -11.335 1.00 86.75 92 LEU A CA 1
ATOM 738 C C . LEU A 1 92 ? 11.685 0.432 -11.552 1.00 86.75 92 LEU A C 1
ATOM 740 O O . LEU A 1 92 ? 10.898 0.872 -12.381 1.00 86.75 92 LEU A O 1
ATOM 744 N N . SER A 1 93 ? 11.348 -0.574 -10.745 1.00 86.50 93 SER A N 1
ATOM 745 C CA . SER A 1 93 ? 10.038 -1.226 -10.833 1.00 86.50 93 SER A CA 1
ATOM 746 C C . SER A 1 93 ? 8.897 -0.274 -10.461 1.00 86.50 93 SER A C 1
ATOM 748 O O . SER A 1 93 ? 7.874 -0.260 -11.142 1.00 86.50 93 SER A O 1
ATOM 750 N N . SER A 1 94 ? 9.071 0.539 -9.413 1.00 86.62 94 SER A N 1
ATOM 751 C CA . SER A 1 94 ? 8.098 1.553 -8.987 1.00 86.62 94 SER A CA 1
ATOM 752 C C . SER A 1 94 ? 7.923 2.682 -10.003 1.00 86.62 94 SER A C 1
ATOM 754 O O . SER A 1 94 ? 6.833 3.234 -10.093 1.00 86.62 94 SER A O 1
ATOM 756 N N . SER A 1 95 ? 8.957 3.012 -10.782 1.00 84.94 95 SER A N 1
ATOM 757 C CA . SER A 1 95 ? 8.870 3.980 -11.881 1.00 84.94 95 SER A CA 1
ATOM 758 C C . SER A 1 95 ? 8.367 3.374 -13.197 1.00 84.94 95 SER A C 1
ATOM 760 O O . SER A 1 95 ? 8.315 4.065 -14.210 1.00 84.94 95 SER A O 1
ATOM 762 N N . GLY A 1 96 ? 7.996 2.089 -13.206 1.00 85.62 96 GLY A N 1
ATOM 763 C CA . GLY A 1 96 ? 7.517 1.387 -14.400 1.00 85.62 96 GLY A CA 1
ATOM 764 C C . GLY A 1 96 ? 8.626 0.928 -15.354 1.00 85.62 96 GLY A C 1
ATOM 765 O O . GLY A 1 96 ? 8.338 0.333 -16.393 1.00 85.62 96 GLY A O 1
ATOM 766 N N . LEU A 1 97 ? 9.895 1.137 -15.002 1.00 83.44 97 LEU A N 1
ATOM 767 C CA . LEU A 1 97 ? 11.055 0.658 -15.747 1.00 83.44 97 LEU A CA 1
ATOM 768 C C . LEU A 1 97 ? 11.333 -0.804 -15.382 1.00 83.44 97 LEU A C 1
ATOM 770 O O . LEU A 1 97 ? 12.088 -1.128 -14.465 1.00 83.44 97 LEU A O 1
ATOM 774 N N . ARG A 1 98 ? 10.696 -1.717 -16.114 1.00 79.31 98 ARG A N 1
ATOM 775 C CA . ARG A 1 98 ? 10.979 -3.156 -16.039 1.00 79.31 98 ARG A CA 1
ATOM 776 C C . ARG A 1 98 ? 11.978 -3.547 -17.120 1.00 79.31 98 ARG A C 1
ATOM 778 O O . ARG A 1 98 ? 11.956 -2.991 -18.217 1.00 79.31 98 ARG A O 1
ATOM 785 N N . GLY A 1 99 ? 12.836 -4.521 -16.810 1.00 70.25 99 GLY A N 1
ATOM 786 C CA . GLY A 1 99 ? 13.771 -5.081 -17.783 1.00 70.25 99 GLY A CA 1
ATOM 787 C C . GLY A 1 99 ? 13.019 -5.533 -19.033 1.00 70.25 99 GLY A C 1
ATOM 788 O O . GLY A 1 99 ? 12.117 -6.366 -18.949 1.00 70.25 99 GLY A O 1
ATOM 789 N N . ARG A 1 100 ? 13.358 -4.951 -20.184 1.00 67.00 100 ARG A N 1
ATOM 790 C CA . ARG A 1 100 ? 12.822 -5.378 -21.474 1.00 67.00 100 ARG A CA 1
ATOM 791 C C . ARG A 1 100 ? 13.717 -6.489 -21.993 1.00 67.00 100 ARG A C 1
ATOM 793 O O . ARG A 1 100 ? 14.893 -6.259 -22.254 1.00 67.00 100 ARG A O 1
ATOM 800 N N . VAL A 1 101 ? 13.162 -7.688 -22.145 1.00 66.25 101 VAL A N 1
ATOM 801 C CA . VAL A 1 101 ? 13.824 -8.719 -22.946 1.00 66.25 101 VAL A CA 1
ATOM 802 C C . VAL A 1 101 ? 13.736 -8.240 -24.395 1.00 66.25 101 VAL A C 1
ATOM 804 O O . VAL A 1 101 ? 12.620 -7.999 -24.871 1.00 66.25 101 VAL A O 1
ATOM 807 N N . PRO A 1 102 ? 14.862 -8.031 -25.100 1.00 62.59 102 PRO A N 1
ATOM 808 C CA . PRO A 1 102 ? 14.796 -7.701 -26.512 1.00 62.59 102 PRO A CA 1
ATOM 809 C C . PRO A 1 102 ? 14.034 -8.823 -27.211 1.00 62.59 102 PRO A C 1
ATOM 811 O O . PRO A 1 102 ? 14.338 -9.998 -27.006 1.00 62.59 102 PRO A O 1
ATOM 814 N N . ALA A 1 103 ? 13.024 -8.470 -28.011 1.00 68.62 103 ALA A N 1
ATOM 815 C CA . ALA A 1 103 ? 12.307 -9.460 -28.803 1.00 68.62 103 ALA A CA 1
ATOM 816 C C . ALA A 1 103 ? 13.337 -10.282 -29.583 1.00 68.62 103 ALA A C 1
ATOM 818 O O . ALA A 1 103 ? 14.129 -9.704 -30.341 1.00 68.62 103 ALA A O 1
ATOM 819 N N . SER A 1 104 ? 13.346 -11.599 -29.345 1.00 72.44 104 SER A N 1
ATOM 820 C CA . SER A 1 104 ? 14.264 -12.510 -30.018 1.00 72.44 104 SER A CA 1
ATOM 821 C C . SER A 1 104 ? 14.142 -12.273 -31.517 1.00 72.44 104 SER A C 1
ATOM 823 O O . SER A 1 104 ? 13.036 -12.283 -32.069 1.00 72.44 104 SER A O 1
ATOM 825 N N . LYS A 1 105 ? 15.266 -11.955 -32.164 1.00 70.56 105 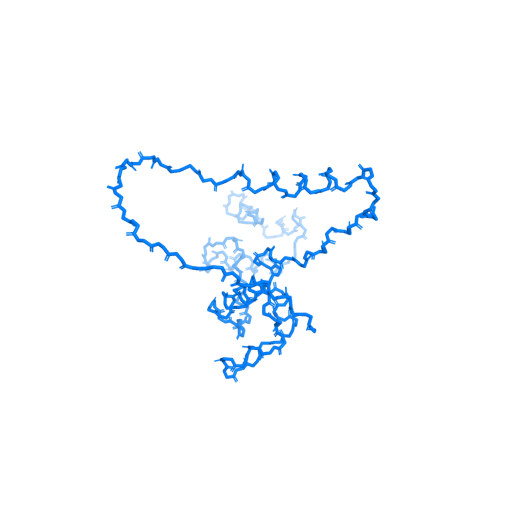LYS A N 1
ATOM 826 C CA . LYS A 1 105 ? 15.273 -11.780 -33.613 1.00 70.56 105 LYS A CA 1
ATOM 827 C C . LYS A 1 105 ? 14.925 -13.153 -34.200 1.00 70.56 105 LYS A C 1
ATOM 829 O O . LYS A 1 105 ? 15.655 -14.102 -33.916 1.00 70.56 105 LYS A O 1
ATOM 834 N N . PRO A 1 106 ? 13.843 -13.296 -34.988 1.00 72.38 106 PRO A N 1
ATOM 835 C CA . PRO A 1 106 ? 13.650 -14.527 -35.734 1.00 72.38 106 PRO A CA 1
ATOM 836 C C . PRO A 1 106 ? 14.862 -14.712 -36.649 1.00 72.38 106 PRO A C 1
ATOM 838 O O . PRO A 1 106 ? 15.453 -13.727 -37.104 1.00 72.38 106 PRO A O 1
ATOM 841 N N . LEU A 1 107 ? 15.238 -15.962 -36.913 1.00 78.88 107 LEU A N 1
ATOM 842 C CA . LEU A 1 107 ? 16.316 -16.260 -37.849 1.00 78.88 107 LEU A CA 1
ATOM 843 C C . LEU A 1 107 ? 16.003 -15.575 -39.190 1.00 78.88 107 LEU A C 1
ATOM 845 O O . LEU A 1 107 ? 14.976 -15.862 -39.811 1.00 78.88 107 LEU A O 1
ATOM 849 N N . LEU A 1 108 ? 16.853 -14.627 -39.592 1.00 77.12 108 LEU A N 1
ATOM 850 C CA . LEU A 1 108 ? 16.660 -13.821 -40.796 1.00 77.12 108 LEU A CA 1
ATOM 851 C C . LEU A 1 108 ? 16.967 -14.681 -42.025 1.00 77.12 108 LEU A C 1
ATOM 853 O O . LEU A 1 108 ? 18.111 -14.792 -42.460 1.00 77.12 108 LEU A O 1
ATOM 857 N N . ARG A 1 109 ? 15.929 -15.306 -42.574 1.00 82.06 109 ARG A N 1
ATOM 858 C CA . ARG A 1 109 ? 15.947 -15.957 -43.883 1.00 82.06 109 ARG A CA 1
ATOM 859 C C . ARG A 1 109 ? 15.645 -14.913 -44.961 1.00 82.06 109 ARG A C 1
ATOM 861 O O . ARG A 1 109 ? 15.157 -13.820 -44.673 1.00 82.06 109 ARG A O 1
ATOM 868 N N . LYS A 1 110 ? 15.932 -15.229 -46.226 1.00 78.38 110 LYS A N 1
ATOM 869 C CA . LYS A 1 110 ? 15.669 -14.302 -47.346 1.00 78.38 110 LYS A CA 1
ATOM 870 C C . LYS A 1 110 ? 14.198 -13.850 -47.388 1.00 78.38 110 LYS A C 1
ATOM 872 O O . LYS A 1 110 ? 13.930 -12.691 -47.672 1.00 78.38 110 LYS A O 1
ATOM 877 N N . GLU A 1 111 ? 13.281 -14.738 -47.010 1.00 77.00 111 GLU A N 1
ATOM 878 C CA . GLU A 1 111 ? 11.826 -14.537 -47.029 1.00 77.00 111 GLU A CA 1
ATOM 879 C C . GLU A 1 111 ? 11.309 -13.528 -45.987 1.00 77.00 111 GLU A C 1
ATOM 881 O O . GLU A 1 111 ? 10.402 -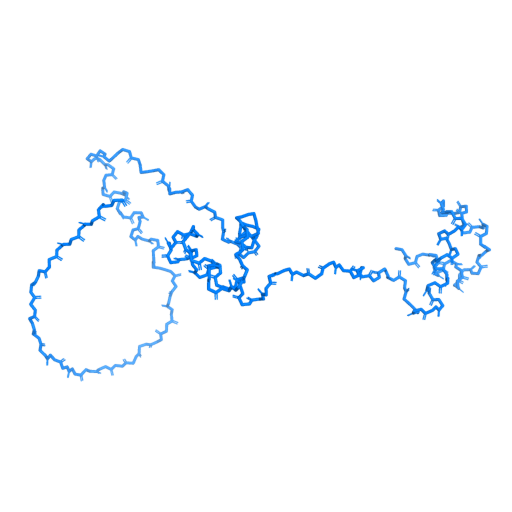12.752 -46.273 1.00 77.00 111 GLU A O 1
ATOM 886 N N . ASN A 1 112 ? 11.874 -13.503 -44.775 1.00 78.19 112 ASN A N 1
ATOM 887 C CA . ASN A 1 112 ? 11.331 -12.723 -43.650 1.00 78.19 112 ASN A CA 1
ATOM 888 C C . ASN A 1 112 ? 12.129 -11.441 -43.340 1.00 78.19 112 ASN A C 1
ATOM 890 O O . ASN A 1 112 ? 11.733 -10.652 -42.476 1.00 78.19 112 ASN A O 1
ATOM 894 N N . LYS A 1 113 ? 13.233 -11.199 -44.059 1.00 75.06 113 LYS A N 1
ATOM 895 C CA . LYS A 1 113 ? 14.141 -10.064 -43.835 1.00 75.06 113 LYS A CA 1
ATOM 896 C C . LYS A 1 113 ? 13.455 -8.706 -44.031 1.00 75.06 113 LYS A C 1
ATOM 898 O O . LYS A 1 113 ? 13.592 -7.828 -43.180 1.00 75.06 113 LYS A O 1
ATOM 903 N N . CYS A 1 114 ? 12.687 -8.545 -45.111 1.00 71.06 114 CYS A N 1
ATOM 904 C CA . CYS A 1 114 ? 12.008 -7.282 -45.431 1.00 71.06 114 CYS A CA 1
ATOM 905 C C . CYS A 1 114 ? 10.850 -6.984 -44.467 1.00 71.06 114 CYS A C 1
ATOM 907 O O . CYS A 1 114 ? 10.719 -5.862 -43.980 1.00 71.06 114 CYS A O 1
ATOM 909 N N . GLN A 1 115 ? 10.062 -8.005 -44.121 1.00 73.25 115 GLN A N 1
ATOM 910 C CA . GLN A 1 115 ? 8.923 -7.870 -43.207 1.00 73.25 115 GLN A CA 1
ATOM 911 C C . GLN A 1 115 ? 9.365 -7.522 -41.779 1.00 73.25 115 GLN A C 1
ATOM 913 O O . GLN A 1 115 ? 8.738 -6.701 -41.107 1.00 73.25 115 GLN A O 1
ATOM 918 N N . TRP A 1 116 ? 10.478 -8.098 -41.310 1.00 69.75 116 TRP A N 1
ATOM 919 C CA . TRP A 1 116 ? 11.020 -7.781 -39.988 1.00 69.75 116 TRP A CA 1
ATOM 920 C C . TRP A 1 116 ? 11.516 -6.330 -39.893 1.00 69.75 116 TRP A C 1
ATOM 922 O O . TRP A 1 116 ? 11.267 -5.659 -38.888 1.00 69.75 116 TRP A O 1
ATOM 932 N N . ALA A 1 117 ? 12.166 -5.826 -40.948 1.00 71.12 117 ALA A N 1
ATOM 933 C CA . ALA A 1 117 ? 12.605 -4.433 -41.028 1.00 71.12 117 ALA A CA 1
ATOM 934 C C . ALA A 1 117 ? 11.413 -3.457 -41.043 1.00 71.12 117 ALA A C 1
ATOM 936 O O . ALA A 1 117 ? 11.390 -2.502 -40.265 1.00 71.12 117 ALA A O 1
ATOM 937 N N . GLN A 1 118 ? 10.383 -3.740 -41.847 1.00 71.00 118 GLN A N 1
ATOM 938 C CA . GLN A 1 118 ? 9.165 -2.922 -41.926 1.00 71.00 118 GLN A CA 1
ATOM 939 C C . GLN A 1 118 ? 8.418 -2.847 -40.587 1.00 71.00 118 GLN A C 1
ATOM 941 O O . GLN A 1 118 ? 8.034 -1.759 -40.157 1.00 71.00 118 GLN A O 1
ATOM 946 N N . LYS A 1 119 ? 8.284 -3.972 -39.871 1.00 72.75 119 LYS A N 1
ATOM 947 C CA . LYS A 1 119 ? 7.611 -4.025 -38.560 1.00 72.75 119 LYS A CA 1
ATOM 948 C C . LYS A 1 119 ? 8.281 -3.134 -37.505 1.00 72.75 119 LYS A C 1
ATOM 950 O O . LYS A 1 119 ? 7.603 -2.595 -36.633 1.00 72.75 119 LYS A O 1
ATOM 955 N N . ARG A 1 120 ? 9.606 -2.963 -37.576 1.00 66.19 120 ARG A N 1
ATOM 956 C CA . ARG A 1 120 ? 10.354 -2.095 -36.653 1.00 66.19 120 ARG A CA 1
ATOM 957 C C . ARG A 1 120 ? 10.309 -0.618 -37.036 1.00 66.19 120 ARG A C 1
ATOM 959 O O . ARG A 1 120 ? 10.239 0.212 -36.136 1.00 66.19 120 ARG A O 1
ATOM 966 N N . LEU A 1 121 ? 10.316 -0.297 -38.328 1.00 59.69 121 LEU A N 1
ATOM 967 C CA . LEU A 1 121 ? 10.262 1.087 -38.813 1.00 59.69 121 LEU A CA 1
ATOM 968 C C . LEU A 1 121 ? 8.856 1.702 -38.677 1.00 59.69 121 LEU A C 1
ATOM 970 O O . LEU A 1 121 ? 8.737 2.876 -38.347 1.00 59.69 121 LEU A O 1
ATOM 974 N N . GLY A 1 122 ? 7.791 0.907 -38.836 1.00 50.00 122 GLY A N 1
ATOM 975 C CA . GLY A 1 122 ? 6.402 1.383 -38.740 1.00 50.00 122 GLY A CA 1
ATOM 976 C C . GLY A 1 122 ? 5.883 1.660 -37.321 1.00 50.00 122 GLY A C 1
ATOM 977 O O . GLY A 1 122 ? 4.798 2.206 -37.169 1.00 50.00 122 GLY A O 1
ATOM 978 N N . SER A 1 123 ? 6.635 1.303 -36.273 1.00 45.16 123 SER A N 1
ATOM 979 C CA . SER A 1 123 ? 6.200 1.475 -34.874 1.00 45.16 123 SER A CA 1
ATOM 980 C C . SER A 1 123 ? 6.675 2.787 -34.227 1.00 45.16 123 SER A C 1
ATOM 982 O O . SER A 1 123 ? 6.398 3.011 -33.052 1.00 45.16 123 SER A O 1
ATOM 984 N N . GLN A 1 124 ? 7.405 3.649 -34.951 1.00 41.78 124 GLN A N 1
ATOM 985 C CA . GLN A 1 124 ? 7.886 4.943 -34.430 1.00 41.78 124 GLN A CA 1
ATOM 986 C C . GLN A 1 124 ? 7.017 6.148 -34.833 1.00 41.78 124 GLN A C 1
ATOM 988 O O . GLN A 1 124 ? 7.188 7.236 -34.291 1.00 41.78 124 GLN A O 1
ATOM 993 N N . SER A 1 125 ? 6.051 5.980 -35.735 1.00 38.81 125 SER A N 1
ATOM 994 C CA . SER A 1 125 ? 5.224 7.069 -36.268 1.00 38.81 125 SER A CA 1
ATOM 995 C C . SER A 1 125 ? 3.859 7.161 -35.580 1.00 38.81 125 SER A C 1
ATOM 997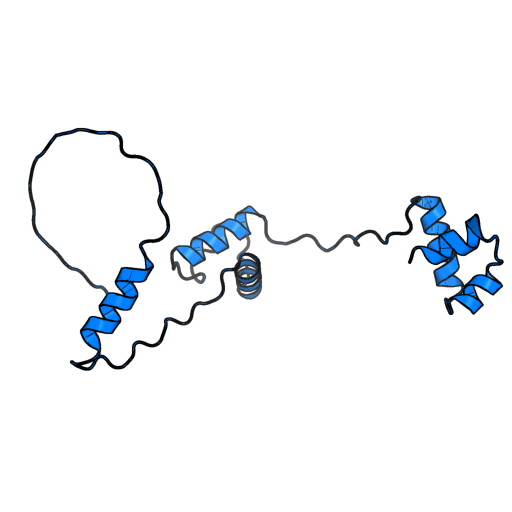 O O . SER A 1 125 ? 2.825 6.994 -36.220 1.00 38.81 125 SER A O 1
ATOM 999 N N . SER A 1 126 ? 3.819 7.393 -34.264 1.00 39.00 126 SER A N 1
ATOM 1000 C CA . SER A 1 126 ? 2.568 7.721 -33.549 1.00 39.00 126 SER A CA 1
ATOM 1001 C C . SER A 1 126 ? 2.802 8.545 -32.276 1.00 39.00 126 SER A C 1
ATOM 1003 O O . SER A 1 126 ? 2.290 8.205 -31.218 1.00 39.00 126 SER A O 1
ATOM 1005 N N . SER A 1 127 ? 3.574 9.630 -32.349 1.00 41.62 127 SER A N 1
ATOM 1006 C CA . SER A 1 127 ? 3.473 10.726 -31.370 1.00 41.62 127 SER A CA 1
ATOM 1007 C C . SER A 1 127 ? 4.254 11.948 -31.850 1.00 41.62 127 SER A C 1
ATOM 1009 O O . SER A 1 127 ? 5.439 12.067 -31.562 1.00 41.62 127 SER A O 1
ATOM 1011 N N . SER A 1 128 ? 3.609 12.841 -32.598 1.00 35.88 128 SER A N 1
ATOM 1012 C CA . SER A 1 128 ? 3.943 14.274 -32.623 1.00 35.88 128 SER A CA 1
ATOM 1013 C C . SER A 1 128 ? 2.978 14.988 -33.568 1.00 35.88 128 SER A C 1
ATOM 1015 O O . SER A 1 128 ? 3.125 14.935 -34.787 1.00 35.88 128 SER A O 1
ATOM 1017 N N . SER A 1 129 ? 1.961 15.634 -33.005 1.00 38.84 129 SER A N 1
ATOM 1018 C CA . SER A 1 129 ? 1.163 16.639 -33.702 1.00 38.84 129 SER A CA 1
ATOM 1019 C C . SER A 1 129 ? 1.529 18.007 -33.132 1.00 38.84 129 SER A C 1
ATOM 1021 O O . SER A 1 129 ? 1.031 18.385 -32.074 1.00 38.84 129 SER A O 1
ATOM 1023 N N . HIS A 1 130 ? 2.382 18.748 -33.839 1.00 33.38 130 HIS A N 1
ATOM 1024 C CA . HIS A 1 130 ? 2.500 20.200 -33.699 1.00 33.38 130 HIS A CA 1
ATOM 1025 C C . HIS A 1 130 ? 2.551 20.870 -35.084 1.00 33.38 130 HIS A C 1
ATOM 1027 O O . HIS A 1 130 ? 3.035 20.255 -36.038 1.00 33.38 130 HIS A O 1
ATOM 1033 N N . PRO A 1 131 ? 1.973 22.079 -35.223 1.00 40.16 131 PRO A N 1
ATOM 1034 C CA . PRO A 1 131 ? 1.606 22.650 -36.513 1.00 40.16 131 PRO A CA 1
ATOM 1035 C C . PRO A 1 131 ? 2.778 23.310 -37.249 1.00 40.16 131 PRO A C 1
ATOM 1037 O O . PRO A 1 131 ? 3.741 23.789 -36.655 1.00 40.16 131 PRO A O 1
ATOM 1040 N N . LYS A 1 132 ? 2.640 23.316 -38.577 1.00 39.06 132 LYS A N 1
ATOM 1041 C CA . LYS A 1 132 ? 3.562 23.859 -39.578 1.00 39.06 132 LYS A CA 1
ATOM 1042 C C . LYS A 1 132 ? 3.553 25.388 -39.571 1.00 39.06 132 LYS A C 1
ATOM 1044 O O . LYS A 1 132 ? 2.503 25.961 -39.839 1.00 39.06 132 LYS A O 1
ATOM 1049 N N . ASN A 1 133 ? 4.726 26.007 -39.427 1.00 35.56 133 ASN A N 1
ATOM 1050 C CA . ASN A 1 133 ? 4.970 27.387 -39.852 1.00 35.56 133 ASN A CA 1
ATOM 1051 C C . ASN A 1 133 ? 6.112 27.402 -40.880 1.00 35.56 133 ASN A C 1
ATOM 1053 O O . ASN A 1 133 ? 7.085 26.660 -40.757 1.00 35.56 133 ASN A O 1
ATOM 1057 N N . ASN A 1 134 ? 5.920 28.201 -41.927 1.00 38.44 134 ASN A N 1
ATOM 1058 C CA . ASN A 1 134 ? 6.606 28.130 -43.212 1.00 38.44 134 ASN A CA 1
ATOM 1059 C C . ASN A 1 134 ? 7.909 28.956 -43.286 1.00 38.44 134 ASN A C 1
ATOM 1061 O O . ASN A 1 134 ? 7.955 30.079 -42.793 1.00 38.44 134 ASN A O 1
ATOM 1065 N N . SER A 1 135 ? 8.845 28.421 -44.085 1.00 40.81 135 SER A N 1
ATOM 1066 C CA . SER A 1 135 ? 9.790 29.102 -45.001 1.00 40.81 135 SER A CA 1
ATOM 1067 C C . SER A 1 135 ? 11.237 29.471 -44.566 1.00 40.81 135 SER A C 1
ATOM 1069 O O . SER A 1 135 ? 11.484 29.693 -43.386 1.00 40.81 135 SER A O 1
ATOM 1071 N N . PRO A 1 136 ? 12.202 29.476 -45.534 1.00 47.47 136 PRO A N 1
ATOM 1072 C CA . PRO A 1 136 ? 13.633 29.098 -45.389 1.00 47.47 136 PRO A CA 1
ATOM 1073 C C . PRO A 1 136 ? 14.580 30.251 -45.870 1.00 47.47 136 PRO A C 1
ATOM 1075 O O . PRO A 1 136 ? 14.110 31.388 -45.842 1.00 47.47 136 PRO A O 1
ATOM 1078 N N . PRO A 1 137 ? 15.814 30.071 -46.431 1.00 49.78 137 PRO A N 1
ATOM 1079 C CA . PRO A 1 137 ? 16.816 28.980 -46.429 1.00 49.78 137 PRO A CA 1
ATOM 1080 C C . PRO A 1 137 ? 18.260 29.436 -46.055 1.00 49.78 137 PRO A C 1
ATOM 1082 O O . PRO A 1 137 ? 18.571 30.622 -46.017 1.00 49.78 137 PRO A O 1
ATOM 1085 N N . GLY A 1 138 ? 19.184 28.481 -45.877 1.00 31.92 138 GLY A N 1
ATOM 1086 C CA . GLY A 1 138 ? 20.632 28.745 -45.828 1.00 31.92 138 GLY A CA 1
ATOM 1087 C C . GLY A 1 138 ? 21.477 27.462 -45.822 1.00 31.92 138 GLY A C 1
ATOM 1088 O O . GLY A 1 138 ? 21.597 26.811 -44.791 1.00 31.92 138 GLY A O 1
ATOM 1089 N N . LEU A 1 139 ? 22.024 27.097 -46.987 1.00 37.12 139 LEU A N 1
ATOM 1090 C CA . LEU A 1 139 ? 23.157 26.163 -47.194 1.00 37.12 139 LEU A CA 1
ATOM 1091 C C . LEU A 1 139 ? 24.479 26.855 -46.765 1.00 37.12 139 LEU A C 1
ATOM 1093 O O . LEU A 1 139 ? 24.467 28.089 -46.747 1.00 37.12 139 LEU A O 1
ATOM 1097 N N . PRO A 1 140 ? 25.603 26.153 -46.447 1.00 43.50 140 PRO A N 1
ATOM 1098 C CA . PRO A 1 140 ? 26.284 25.191 -47.345 1.00 43.50 140 PRO A CA 1
ATOM 1099 C C . PRO A 1 140 ? 26.927 23.941 -46.653 1.00 43.50 140 PRO A C 1
ATOM 1101 O O . PRO A 1 140 ? 27.214 23.951 -45.465 1.00 43.50 140 PRO A O 1
ATOM 1104 N N . THR A 1 141 ? 26.887 22.767 -47.309 1.00 39.53 141 THR A N 1
ATOM 1105 C CA . THR A 1 141 ? 27.998 21.970 -47.923 1.00 39.53 141 THR A CA 1
ATOM 1106 C C . THR A 1 141 ? 28.851 21.071 -47.012 1.00 39.53 141 THR A C 1
ATOM 1108 O O . THR A 1 141 ? 29.426 21.565 -46.052 1.00 39.53 141 THR A O 1
ATOM 1111 N N . SER A 1 142 ? 29.029 19.818 -47.484 1.00 34.09 142 SER A N 1
ATOM 1112 C CA . SER A 1 142 ? 30.181 18.899 -47.289 1.00 34.09 142 SER A CA 1
ATOM 1113 C C . SER A 1 142 ? 30.407 18.369 -45.856 1.00 34.09 142 SER A C 1
ATOM 1115 O O . SER A 1 142 ? 30.295 19.106 -44.895 1.00 34.09 142 SER A O 1
ATOM 1117 N N . ASP A 1 143 ? 30.689 17.101 -45.558 1.00 28.34 143 ASP A N 1
ATOM 1118 C CA . ASP A 1 143 ? 31.306 16.022 -46.317 1.00 28.34 143 ASP A CA 1
ATOM 1119 C C . ASP A 1 143 ? 30.915 14.643 -45.744 1.00 28.34 143 ASP A C 1
ATOM 1121 O O . ASP A 1 143 ? 30.408 14.487 -44.634 1.00 28.34 143 ASP A O 1
ATOM 1125 N N . SER A 1 144 ? 31.187 13.658 -46.586 1.00 30.84 144 SER A N 1
ATOM 1126 C CA . SER A 1 144 ? 31.292 12.211 -46.421 1.00 30.84 144 SER A CA 1
ATOM 1127 C C . SER A 1 144 ? 31.792 11.633 -45.085 1.00 30.84 144 SER A C 1
ATOM 1129 O O . SER A 1 144 ? 32.718 12.164 -44.480 1.00 30.84 144 SER A O 1
ATOM 1131 N N . SER A 1 145 ? 31.343 10.387 -44.830 1.00 32.53 145 SER A N 1
ATOM 1132 C CA . SER A 1 145 ? 32.058 9.301 -44.112 1.00 32.53 145 SER A CA 1
ATOM 1133 C C . SER A 1 145 ? 32.104 9.456 -42.569 1.00 32.53 145 SER A C 1
ATOM 1135 O O . SER A 1 145 ? 32.190 10.559 -42.065 1.00 32.53 145 SER A O 1
ATOM 1137 N N . GLU A 1 146 ? 31.950 8.464 -41.691 1.00 33.16 146 GLU A N 1
ATOM 1138 C CA . GLU A 1 146 ? 32.116 7.016 -41.746 1.00 33.16 146 GLU A CA 1
ATOM 1139 C C . GLU A 1 146 ? 31.216 6.328 -40.701 1.00 33.16 146 GLU A C 1
ATOM 1141 O O . GLU A 1 146 ? 30.868 6.871 -39.652 1.00 33.16 146 GLU A O 1
ATOM 1146 N N . PHE A 1 147 ? 30.876 5.077 -41.003 1.00 33.38 147 PHE A N 1
ATOM 1147 C CA . PHE A 1 147 ? 30.488 4.054 -40.040 1.00 33.38 147 PHE A CA 1
ATOM 1148 C C . PHE A 1 147 ? 31.551 3.914 -38.946 1.00 33.38 147 PHE A C 1
ATOM 1150 O O . PHE A 1 147 ? 32.701 3.735 -39.306 1.00 33.38 147 PHE A O 1
ATOM 1157 N N . PHE A 1 148 ? 31.182 3.778 -37.668 1.00 32.12 148 PHE A N 1
ATOM 1158 C CA . PHE A 1 148 ? 31.922 2.869 -36.784 1.00 32.12 148 PHE A CA 1
ATOM 1159 C C . PHE A 1 148 ? 31.022 2.229 -35.720 1.00 32.12 148 PHE A C 1
ATOM 1161 O O . PHE A 1 148 ? 30.445 2.869 -34.845 1.00 32.12 148 PHE A O 1
ATOM 1168 N N . VAL A 1 149 ? 30.918 0.911 -35.862 1.00 32.62 149 VAL A N 1
ATOM 1169 C CA . VAL A 1 149 ? 30.513 -0.081 -34.868 1.00 32.62 149 VAL A CA 1
ATOM 1170 C C . VAL A 1 149 ? 31.662 -0.228 -33.877 1.00 32.62 149 VAL A C 1
ATOM 1172 O O . VAL A 1 149 ? 32.784 -0.435 -34.325 1.00 32.62 149 VAL A O 1
ATOM 1175 N N . LEU A 1 150 ? 31.403 -0.250 -32.568 1.00 32.53 150 LEU A N 1
ATOM 1176 C CA . LEU A 1 150 ? 32.318 -0.904 -31.630 1.00 32.53 150 LEU A CA 1
ATOM 1177 C C . LEU A 1 150 ? 31.544 -1.769 -30.632 1.00 32.53 150 LEU A C 1
ATOM 1179 O O . LEU A 1 150 ? 30.828 -1.282 -29.759 1.00 32.53 150 LEU A O 1
ATOM 1183 N N . LEU A 1 151 ? 31.702 -3.081 -30.842 1.00 30.36 151 LEU A N 1
ATOM 1184 C CA . LEU A 1 151 ? 31.637 -4.125 -29.825 1.00 30.36 151 LEU A CA 1
ATOM 1185 C C . LEU A 1 151 ? 32.566 -3.754 -28.662 1.00 30.36 151 LEU A C 1
ATOM 1187 O O . LEU A 1 151 ? 33.682 -3.323 -28.929 1.00 30.36 151 LEU A O 1
ATOM 1191 N N . PHE A 1 152 ? 32.135 -3.992 -27.424 1.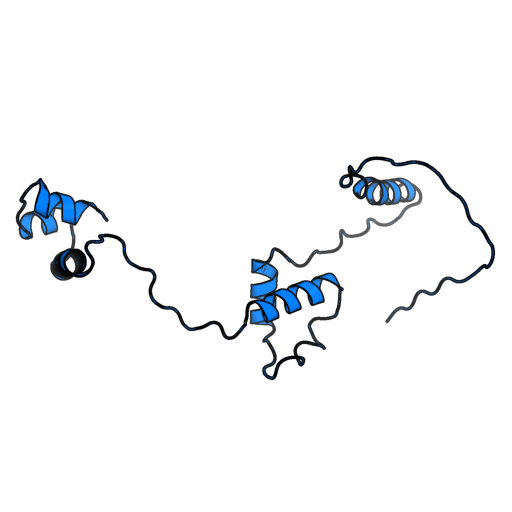00 40.34 152 PHE A N 1
ATOM 1192 C CA . PHE A 1 152 ? 32.761 -4.916 -26.464 1.00 40.34 152 PHE A CA 1
ATOM 1193 C C . PHE A 1 152 ? 31.821 -5.103 -25.267 1.00 40.34 152 PHE A C 1
ATOM 1195 O O . PHE A 1 152 ? 31.310 -4.089 -24.741 1.00 40.34 152 PHE A O 1
#

Organism: Anabas testudineus (NCBI:txid64144)